Protein AF-A0A6M0AP63-F1 (afdb_monomer_lite)

Secondary structure (DSSP, 8-state):
-HHHHHHHHHHHH-HHHHHHHHHHHHHHHHTTTTTS-HHHHHHHHHHHHHHTT-HHHHHHHHHHHTTT-TTHHHHHHH-GGGGGGTTSHHHHHHHT-

Foldseek 3Di:
DLLVVLLCCCLPVNNVSSVVSLVVLLVVLVVCCVPDQVLVSLLSQLLSCVSVVVNVSSVVSLVVNVVRDVCSLVCCVPPSSNVVVCPPPVNVVSNVD

Sequence (97 aa):
ALYCIAVAKACWQGLDQAKSAIERSRAALLSQWETGDRGDILYRLSGLAILEDNCEQAWQYLQDAIPINDEAIELVGHDPAWMNWRDHPKTQALLAS

Structure (mmCIF, N/CA/C/O backbone):
data_AF-A0A6M0AP63-F1
#
_entry.id   AF-A0A6M0AP63-F1
#
loop_
_atom_site.group_PDB
_atom_site.id
_atom_site.type_symbol
_atom_site.label_atom_id
_atom_site.label_alt_id
_atom_site.label_comp_id
_atom_site.label_asym_id
_atom_site.label_entity_id
_atom_site.label_seq_id
_atom_site.pdbx_PDB_ins_code
_atom_site.Cartn_x
_atom_site.Cartn_y
_atom_site.Cartn_z
_atom_site.occupancy
_atom_site.B_iso_or_equiv
_atom_site.auth_seq_id
_atom_site.auth_comp_id
_atom_site.auth_asym_id
_atom_site.auth_atom_id
_atom_site.pdbx_PDB_model_num
ATOM 1 N N . ALA A 1 1 ? 9.595 -3.965 7.242 1.00 83.00 1 ALA A N 1
ATOM 2 C CA . ALA A 1 1 ? 9.165 -3.951 8.662 1.00 83.00 1 ALA A CA 1
ATOM 3 C C . ALA A 1 1 ? 8.074 -2.910 8.949 1.00 83.00 1 ALA A C 1
ATOM 5 O O . ALA A 1 1 ? 6.991 -3.309 9.356 1.00 83.00 1 ALA A O 1
ATOM 6 N N . LEU A 1 2 ? 8.311 -1.605 8.723 1.00 97.00 2 LEU A N 1
ATOM 7 C CA . LEU A 1 2 ? 7.324 -0.547 9.032 1.00 97.00 2 LEU A CA 1
ATOM 8 C C . LEU A 1 2 ? 5.991 -0.713 8.290 1.00 97.00 2 LEU A C 1
ATOM 10 O O . LEU A 1 2 ? 4.942 -0.575 8.911 1.00 97.00 2 LEU A O 1
ATOM 14 N N . TYR A 1 3 ? 6.041 -1.096 7.012 1.00 98.38 3 TYR A N 1
ATOM 15 C CA . TYR A 1 3 ? 4.850 -1.400 6.217 1.00 98.38 3 TYR A CA 1
ATOM 16 C C . TYR A 1 3 ? 3.981 -2.479 6.872 1.00 98.38 3 TYR A C 1
ATOM 18 O O . TYR A 1 3 ? 2.823 -2.234 7.182 1.00 98.38 3 TYR A O 1
ATOM 26 N N . CYS A 1 4 ? 4.561 -3.639 7.193 1.00 98.06 4 CYS A N 1
ATOM 27 C CA . CYS A 1 4 ? 3.837 -4.737 7.836 1.00 98.06 4 CYS A CA 1
ATOM 28 C C . CYS A 1 4 ? 3.219 -4.322 9.182 1.00 98.06 4 CYS A C 1
ATOM 30 O O . CYS A 1 4 ? 2.114 -4.742 9.498 1.00 98.06 4 CYS A O 1
ATOM 32 N N . ILE A 1 5 ? 3.902 -3.475 9.966 1.00 98.25 5 ILE A N 1
ATOM 33 C CA . ILE A 1 5 ? 3.360 -2.934 11.224 1.00 98.25 5 ILE A CA 1
ATOM 34 C C . ILE A 1 5 ? 2.157 -2.021 10.953 1.00 98.25 5 ILE A C 1
ATOM 36 O O . ILE A 1 5 ? 1.169 -2.088 11.683 1.00 98.25 5 ILE A O 1
ATOM 40 N N . ALA A 1 6 ? 2.233 -1.171 9.926 1.00 98.56 6 ALA A N 1
ATOM 41 C CA . ALA A 1 6 ? 1.137 -0.294 9.528 1.00 98.56 6 ALA A CA 1
ATOM 42 C C . ALA A 1 6 ? -0.089 -1.100 9.077 1.00 98.56 6 ALA A C 1
ATOM 44 O O . ALA A 1 6 ? -1.174 -0.884 9.613 1.00 98.56 6 ALA A O 1
ATOM 45 N N . VAL A 1 7 ? 0.110 -2.084 8.190 1.00 98.44 7 VAL A N 1
ATOM 46 C CA . VAL A 1 7 ? -0.931 -3.025 7.747 1.00 98.44 7 VAL A CA 1
ATOM 47 C C . VAL A 1 7 ? -1.551 -3.738 8.942 1.00 98.44 7 VAL A C 1
ATOM 49 O O . VAL A 1 7 ? -2.764 -3.711 9.123 1.00 98.44 7 VAL A O 1
ATOM 52 N N . ALA A 1 8 ? -0.719 -4.298 9.821 1.00 98.06 8 ALA A N 1
ATOM 53 C CA . ALA A 1 8 ? -1.193 -5.030 10.983 1.00 98.06 8 ALA A CA 1
ATOM 54 C C . ALA A 1 8 ? -2.071 -4.174 11.903 1.00 98.06 8 ALA A C 1
ATOM 56 O O . ALA A 1 8 ? -3.150 -4.583 12.333 1.00 98.06 8 ALA A O 1
ATOM 57 N N . LYS A 1 9 ? -1.622 -2.953 12.199 1.00 98.31 9 LYS A N 1
ATOM 58 C CA . LYS A 1 9 ? -2.400 -2.022 13.014 1.00 98.31 9 LYS A CA 1
ATOM 59 C C . LYS A 1 9 ? -3.708 -1.642 12.333 1.00 98.31 9 LYS A C 1
ATOM 61 O O . LYS A 1 9 ? -4.733 -1.647 13.003 1.00 98.31 9 LYS A O 1
ATOM 66 N N . ALA A 1 10 ? -3.691 -1.361 11.033 1.00 98.06 10 ALA A N 1
ATOM 67 C CA . ALA A 1 10 ? -4.895 -0.961 10.318 1.00 98.06 10 ALA A CA 1
ATOM 68 C C . ALA A 1 10 ? -5.937 -2.088 10.303 1.00 98.06 10 ALA A C 1
ATOM 70 O O . ALA A 1 10 ? -7.084 -1.857 10.681 1.00 98.06 10 ALA A O 1
ATOM 71 N N . CYS A 1 11 ? -5.526 -3.316 9.974 1.00 96.50 11 CYS A N 1
ATOM 72 C CA . CYS A 1 11 ? -6.427 -4.465 9.883 1.00 96.50 11 CYS A CA 1
ATOM 73 C C . CYS A 1 11 ? -6.983 -4.918 11.243 1.00 96.50 11 CYS A C 1
ATOM 75 O O . CYS A 1 11 ? -8.136 -5.334 11.313 1.00 96.50 11 CYS A O 1
ATOM 77 N N . TRP A 1 12 ? -6.191 -4.857 12.322 1.00 96.69 12 TRP A N 1
ATOM 78 C CA . TRP A 1 12 ? -6.571 -5.460 13.613 1.00 96.69 12 TRP A CA 1
ATOM 79 C C . TRP A 1 12 ? -6.856 -4.467 14.742 1.00 96.69 12 TRP A C 1
ATOM 81 O O . TRP A 1 12 ? -7.434 -4.852 15.755 1.00 96.69 12 TRP A O 1
ATOM 91 N N . GLN A 1 13 ? -6.451 -3.204 14.605 1.00 97.50 13 GLN A N 1
ATOM 92 C CA . GLN A 1 13 ? -6.673 -2.152 15.610 1.00 97.50 13 GLN A CA 1
ATOM 93 C C . GLN A 1 13 ? -7.462 -0.958 15.047 1.00 97.50 13 GLN A C 1
ATOM 95 O O . GLN A 1 13 ? -7.833 -0.066 15.809 1.00 97.50 13 GLN A O 1
ATOM 100 N N . GLY A 1 14 ? -7.736 -0.948 13.740 1.00 96.94 14 GLY A N 1
ATOM 101 C CA . GLY A 1 14 ? -8.425 0.130 13.042 1.00 96.94 14 GLY A CA 1
ATOM 102 C C . GLY A 1 14 ? -7.495 1.259 12.590 1.00 96.94 14 GLY A C 1
ATOM 103 O O . GLY A 1 14 ? -6.377 1.432 13.088 1.00 96.94 14 GLY A O 1
ATOM 104 N N . LEU A 1 15 ? -7.984 2.055 11.635 1.00 96.25 15 LEU A N 1
ATOM 105 C CA . LEU A 1 15 ? -7.211 3.105 10.967 1.00 96.25 15 LEU A CA 1
ATOM 106 C C . LEU A 1 15 ? -6.658 4.155 11.944 1.00 96.25 15 LEU A C 1
ATOM 108 O O . LEU A 1 15 ? -5.489 4.524 11.845 1.00 96.25 15 LEU A O 1
ATOM 112 N N . ASP A 1 16 ? -7.444 4.587 12.935 1.00 97.38 16 ASP A N 1
ATOM 113 C CA . ASP A 1 16 ? -7.007 5.594 13.913 1.00 97.38 16 ASP A CA 1
ATOM 114 C C . ASP A 1 16 ? -5.759 5.163 14.696 1.00 97.38 16 ASP A C 1
ATOM 116 O O . ASP A 1 16 ? -4.843 5.962 14.893 1.00 97.38 16 ASP A O 1
ATOM 120 N N . GLN A 1 17 ? -5.675 3.884 15.074 1.00 97.25 17 GLN A N 1
ATOM 121 C CA . GLN A 1 17 ? -4.513 3.319 15.772 1.00 97.25 17 GLN A CA 1
ATOM 122 C C . GLN A 1 17 ? -3.316 3.065 14.841 1.00 97.25 17 GLN A C 1
ATOM 124 O O . GLN A 1 17 ? -2.189 2.847 15.307 1.00 97.25 17 GLN A O 1
ATOM 129 N N . ALA A 1 18 ? -3.549 3.077 13.527 1.00 98.06 18 ALA A N 1
ATOM 130 C CA . ALA A 1 18 ? -2.554 2.826 12.496 1.00 98.06 18 ALA A CA 1
ATOM 131 C C . ALA A 1 18 ? -1.937 4.103 11.908 1.00 98.06 18 ALA A C 1
ATOM 133 O O . ALA A 1 18 ? -0.809 4.023 11.424 1.00 98.06 18 ALA A O 1
ATOM 134 N N . LYS A 1 19 ? -2.602 5.267 12.000 1.00 97.81 19 LYS A N 1
ATOM 135 C CA . LYS A 1 19 ? -2.179 6.553 11.394 1.00 97.81 19 LYS A CA 1
ATOM 136 C C . LYS A 1 19 ? -0.678 6.833 11.512 1.00 97.81 19 LYS A C 1
ATOM 138 O O . LYS A 1 19 ? 0.024 6.900 10.509 1.00 97.81 19 LYS A O 1
ATOM 143 N N . SER A 1 20 ? -0.144 6.861 12.735 1.00 98.06 20 SER A N 1
ATOM 144 C CA . SER A 1 20 ? 1.288 7.123 12.962 1.00 98.06 20 SER A CA 1
ATOM 145 C C . SER A 1 20 ? 2.216 6.051 12.363 1.00 98.06 20 SER A C 1
ATOM 147 O O . SER A 1 20 ? 3.364 6.332 12.015 1.00 98.06 20 SER A O 1
ATOM 149 N N . ALA A 1 21 ? 1.778 4.792 12.276 1.00 98.62 21 ALA A N 1
ATOM 150 C CA . ALA A 1 21 ? 2.560 3.736 11.633 1.00 98.62 21 ALA A CA 1
ATOM 151 C C . ALA A 1 21 ? 2.525 3.865 10.102 1.00 98.62 21 ALA A C 1
ATOM 153 O O . ALA A 1 21 ? 3.566 3.698 9.467 1.00 98.62 21 ALA A O 1
ATOM 154 N N . ILE A 1 22 ? 1.368 4.217 9.533 1.00 98.62 22 ILE A N 1
ATOM 155 C CA . ILE A 1 22 ? 1.200 4.486 8.101 1.00 98.62 22 ILE A CA 1
ATOM 156 C C . ILE A 1 22 ? 2.078 5.667 7.678 1.00 98.62 22 ILE A C 1
ATOM 158 O O . ILE A 1 22 ? 2.878 5.523 6.758 1.00 98.62 22 ILE A O 1
ATOM 162 N N . GLU A 1 23 ? 2.021 6.791 8.395 1.00 98.50 23 GLU A N 1
ATOM 163 C CA . GLU A 1 23 ? 2.837 7.982 8.115 1.00 98.50 23 GLU A CA 1
ATOM 164 C C . GLU A 1 23 ? 4.338 7.677 8.165 1.00 98.50 23 GLU A C 1
ATOM 166 O O . GLU A 1 23 ? 5.078 8.021 7.243 1.00 98.50 23 GLU A O 1
ATOM 171 N N . ARG A 1 24 ? 4.798 6.968 9.205 1.00 98.56 24 ARG A N 1
ATOM 172 C CA . ARG A 1 24 ? 6.208 6.564 9.324 1.00 98.56 24 ARG A CA 1
ATOM 173 C C . ARG A 1 24 ? 6.630 5.611 8.214 1.00 98.56 24 ARG A C 1
ATOM 175 O O . ARG A 1 24 ? 7.730 5.752 7.685 1.00 98.56 24 ARG A O 1
ATOM 182 N N . SER A 1 25 ? 5.776 4.650 7.858 1.00 98.69 25 SER A N 1
ATOM 183 C CA . SER A 1 25 ? 6.050 3.749 6.740 1.00 98.69 25 SER A CA 1
ATOM 184 C C . SER A 1 25 ? 6.137 4.522 5.426 1.00 98.69 25 SER A C 1
ATOM 186 O O . SER A 1 25 ? 7.081 4.311 4.672 1.00 98.69 25 SER A O 1
ATOM 188 N N . ARG A 1 26 ? 5.204 5.445 5.165 1.00 98.56 26 ARG A N 1
ATOM 189 C CA . ARG A 1 26 ? 5.193 6.288 3.964 1.00 98.56 26 ARG A CA 1
ATOM 190 C C . ARG A 1 26 ? 6.457 7.138 3.871 1.00 98.56 26 ARG A C 1
ATOM 192 O O . ARG A 1 26 ? 7.112 7.130 2.837 1.00 98.56 26 ARG A O 1
ATOM 199 N N . ALA A 1 27 ? 6.836 7.813 4.955 1.00 98.50 27 ALA A N 1
ATOM 200 C CA . ALA A 1 27 ? 8.045 8.632 4.999 1.00 98.50 27 ALA A CA 1
ATOM 201 C C . ALA A 1 27 ? 9.315 7.806 4.728 1.00 98.50 27 ALA A C 1
ATOM 203 O O . ALA A 1 27 ? 10.159 8.226 3.941 1.00 98.50 27 ALA A O 1
ATOM 204 N N . ALA A 1 28 ? 9.427 6.614 5.323 1.00 98.25 28 ALA A N 1
ATOM 205 C CA . ALA A 1 28 ? 10.572 5.727 5.114 1.00 98.25 28 ALA A CA 1
ATOM 206 C C . ALA A 1 28 ? 10.647 5.153 3.687 1.00 98.25 28 ALA A C 1
ATOM 208 O O . ALA A 1 28 ? 11.742 4.911 3.181 1.00 98.25 28 ALA A O 1
ATOM 209 N N . LEU A 1 29 ? 9.500 4.917 3.042 1.00 98.19 29 LEU A N 1
ATOM 210 C CA . LEU A 1 29 ? 9.437 4.500 1.639 1.00 98.19 29 LEU A CA 1
ATOM 211 C C . LEU A 1 29 ? 9.878 5.641 0.716 1.00 98.19 29 LEU A C 1
ATOM 213 O O . LEU A 1 29 ? 10.747 5.452 -0.130 1.00 98.19 29 LEU A O 1
ATOM 217 N N . LEU A 1 30 ? 9.348 6.848 0.931 1.00 97.50 30 LEU A N 1
ATOM 218 C CA . LEU A 1 30 ? 9.697 8.024 0.132 1.00 97.50 30 LEU A CA 1
ATOM 219 C C . LEU A 1 30 ? 11.162 8.447 0.304 1.00 97.50 30 LEU A C 1
ATOM 221 O O . LEU A 1 30 ? 11.778 8.896 -0.657 1.00 97.50 30 LEU A O 1
ATOM 225 N N . SER A 1 31 ? 11.769 8.255 1.481 1.00 97.75 31 SER A N 1
ATOM 226 C CA . SER A 1 31 ? 13.201 8.538 1.667 1.00 97.75 31 SER A CA 1
ATOM 227 C C . SER A 1 31 ? 14.119 7.595 0.885 1.00 97.75 31 SER A C 1
ATOM 229 O O . SER A 1 31 ? 15.297 7.894 0.723 1.00 97.75 31 SER A O 1
ATOM 231 N N . GLN A 1 32 ? 13.604 6.447 0.438 1.00 96.62 32 GLN A N 1
ATOM 232 C CA . GLN A 1 32 ? 14.330 5.465 -0.370 1.00 96.62 32 GLN A CA 1
ATOM 233 C C . GLN A 1 32 ? 13.995 5.584 -1.861 1.00 96.62 32 GLN A C 1
ATOM 235 O O . GLN A 1 32 ? 14.464 4.771 -2.644 1.00 96.62 32 GLN A O 1
ATOM 240 N N . TRP A 1 33 ? 13.208 6.581 -2.274 1.00 94.94 33 TRP A N 1
ATOM 241 C CA . TRP A 1 33 ? 12.678 6.669 -3.638 1.00 94.94 33 TRP A CA 1
ATOM 242 C C . TRP A 1 33 ? 13.750 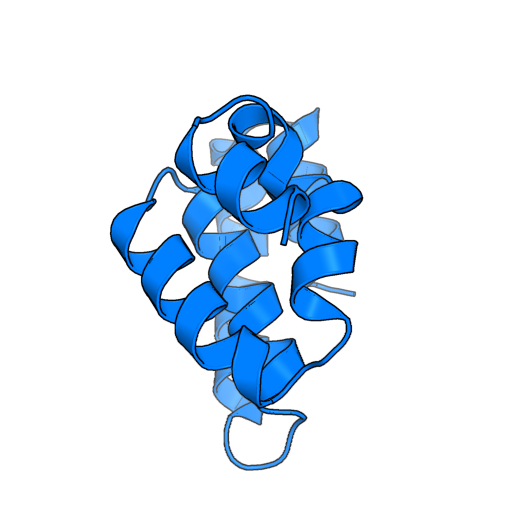6.625 -4.740 1.00 94.94 33 TRP A C 1
ATOM 244 O O . TRP A 1 33 ? 13.550 5.981 -5.764 1.00 94.94 33 TRP A O 1
ATOM 254 N N . GLU A 1 34 ? 14.896 7.273 -4.517 1.00 93.69 34 GLU A N 1
ATOM 255 C CA . GLU A 1 34 ? 15.982 7.366 -5.505 1.00 93.69 34 GLU A CA 1
ATOM 256 C C . GLU A 1 34 ? 16.943 6.165 -5.492 1.00 93.69 34 GLU A C 1
ATOM 258 O O . GLU A 1 34 ? 17.697 5.967 -6.442 1.00 93.69 34 GLU A O 1
ATOM 263 N N . THR A 1 35 ? 16.974 5.385 -4.408 1.00 93.62 35 THR A N 1
ATOM 264 C CA . THR A 1 35 ? 18.022 4.371 -4.172 1.00 93.62 35 THR A CA 1
ATOM 265 C C . THR A 1 35 ? 17.492 2.969 -3.896 1.00 93.62 35 THR A C 1
ATOM 267 O O . THR A 1 35 ? 18.255 2.008 -3.974 1.00 93.62 35 THR A O 1
ATOM 270 N N . GLY A 1 36 ? 16.217 2.845 -3.541 1.00 93.12 36 GLY A N 1
ATOM 271 C CA . GLY A 1 36 ? 15.548 1.585 -3.259 1.00 93.12 36 GLY A CA 1
ATOM 272 C C . GLY A 1 36 ? 14.892 0.975 -4.493 1.00 93.12 36 GLY A C 1
ATOM 273 O O . GLY A 1 36 ? 14.921 1.525 -5.593 1.00 93.12 36 GLY A O 1
ATOM 274 N N . ASP A 1 37 ? 14.265 -0.180 -4.288 1.00 96.25 37 ASP A N 1
ATOM 275 C CA . ASP A 1 37 ? 13.465 -0.834 -5.317 1.00 96.25 37 ASP A CA 1
ATOM 276 C C . ASP A 1 37 ? 12.177 -0.037 -5.557 1.00 96.25 37 ASP A C 1
ATOM 278 O O . ASP A 1 37 ? 11.262 -0.016 -4.730 1.00 96.25 37 ASP A O 1
ATOM 282 N N . ARG A 1 38 ? 12.111 0.646 -6.702 1.00 97.00 38 ARG A N 1
ATOM 283 C CA . ARG A 1 38 ? 10.974 1.497 -7.056 1.00 97.00 38 ARG A CA 1
ATOM 284 C C . ARG A 1 38 ? 9.668 0.710 -7.185 1.00 97.00 38 ARG A C 1
ATOM 286 O O . ARG A 1 38 ? 8.622 1.252 -6.834 1.00 97.00 38 ARG A O 1
ATOM 293 N N . GLY A 1 39 ? 9.720 -0.531 -7.667 1.00 97.88 39 GLY A N 1
ATOM 294 C CA . GLY A 1 39 ? 8.547 -1.387 -7.825 1.00 97.88 39 GLY A CA 1
ATOM 295 C C . GLY A 1 39 ? 7.975 -1.807 -6.472 1.00 97.88 39 GLY A C 1
ATOM 296 O O . GLY A 1 39 ? 6.778 -1.644 -6.233 1.00 97.88 39 GLY A O 1
ATOM 297 N N . ASP A 1 40 ? 8.829 -2.255 -5.546 1.00 97.56 40 ASP A N 1
ATOM 298 C CA . ASP A 1 40 ? 8.428 -2.567 -4.162 1.00 97.56 40 ASP A CA 1
ATOM 299 C C . ASP A 1 40 ? 7.940 -1.316 -3.412 1.00 97.56 40 ASP A C 1
ATOM 301 O O . ASP A 1 40 ? 6.921 -1.361 -2.718 1.00 97.56 40 ASP A O 1
ATOM 305 N N . ILE A 1 41 ? 8.607 -0.169 -3.587 1.00 98.44 41 ILE A N 1
ATOM 306 C CA . ILE A 1 41 ? 8.188 1.093 -2.964 1.00 98.44 41 ILE A CA 1
ATOM 307 C C . ILE A 1 41 ? 6.791 1.500 -3.440 1.00 98.44 41 ILE A C 1
ATOM 309 O O . ILE A 1 41 ? 5.927 1.784 -2.607 1.00 98.44 41 ILE A O 1
ATOM 313 N N . LEU A 1 42 ? 6.551 1.512 -4.753 1.00 98.62 42 LEU A N 1
ATOM 314 C CA . LEU A 1 42 ? 5.245 1.824 -5.335 1.00 98.62 42 LEU A CA 1
ATOM 315 C C . LEU A 1 42 ? 4.174 0.842 -4.859 1.00 98.62 42 LEU A C 1
ATOM 317 O O . LEU A 1 42 ? 3.118 1.270 -4.390 1.00 98.62 42 LEU A O 1
ATOM 321 N N . TYR A 1 43 ? 4.468 -0.460 -4.877 1.00 98.56 43 TYR A N 1
ATOM 322 C CA . TYR A 1 43 ? 3.555 -1.479 -4.368 1.00 98.56 43 TYR A CA 1
ATOM 323 C C . TYR A 1 43 ? 3.181 -1.214 -2.900 1.00 98.56 43 TYR A C 1
ATOM 325 O O . TYR A 1 43 ? 2.003 -1.154 -2.545 1.00 98.56 43 TYR A O 1
ATOM 333 N N . ARG A 1 44 ? 4.151 -0.948 -2.022 1.00 98.62 44 ARG A N 1
ATOM 334 C CA . ARG A 1 44 ? 3.865 -0.663 -0.607 1.00 98.62 44 ARG A CA 1
ATOM 335 C C . ARG A 1 44 ? 3.120 0.655 -0.414 1.00 98.62 44 ARG A C 1
ATOM 337 O O . ARG A 1 44 ? 2.236 0.724 0.437 1.00 98.62 44 ARG A O 1
ATOM 344 N N . LEU A 1 45 ? 3.428 1.693 -1.194 1.00 98.69 45 LEU A N 1
ATOM 345 C CA . LEU A 1 45 ? 2.671 2.949 -1.181 1.00 98.69 45 LEU A CA 1
ATOM 346 C C . LEU A 1 45 ? 1.211 2.732 -1.605 1.00 98.69 45 LEU A C 1
ATOM 348 O O . LEU A 1 45 ? 0.322 3.323 -0.988 1.00 98.69 45 LEU A O 1
ATOM 352 N N . SER A 1 46 ? 0.957 1.841 -2.571 1.00 98.69 46 SER A N 1
ATOM 353 C CA . SER A 1 46 ? -0.401 1.424 -2.944 1.00 98.69 46 SER A CA 1
ATOM 354 C C . SER A 1 46 ? -1.139 0.795 -1.759 1.00 98.69 46 SER A C 1
ATOM 356 O O . SER A 1 46 ? -2.255 1.199 -1.432 1.00 98.69 46 SER A O 1
ATOM 358 N N . GLY A 1 47 ? -0.462 -0.098 -1.029 1.00 98.44 47 GLY A N 1
ATOM 359 C CA . GLY A 1 47 ? -1.000 -0.753 0.158 1.00 98.44 47 GLY A CA 1
ATOM 360 C C . GLY A 1 47 ? -1.286 0.215 1.312 1.00 98.44 47 GLY A C 1
ATOM 361 O O . GLY A 1 47 ? -2.258 0.046 2.035 1.00 98.44 47 GLY A O 1
ATOM 362 N N . LEU A 1 48 ? -0.478 1.262 1.493 1.00 98.69 48 LEU A N 1
ATOM 363 C CA . LEU A 1 48 ? -0.766 2.286 2.504 1.00 98.69 48 LEU A CA 1
ATOM 364 C C . LEU A 1 48 ? -1.963 3.160 2.113 1.00 98.69 48 LEU A C 1
ATOM 366 O O . LEU A 1 48 ? -2.769 3.493 2.975 1.00 98.69 48 LEU A O 1
ATOM 370 N N . ALA A 1 49 ? -2.086 3.521 0.834 1.00 98.50 49 ALA A N 1
ATOM 371 C CA . ALA A 1 49 ? -3.197 4.334 0.349 1.00 98.50 49 ALA A CA 1
ATOM 372 C C . ALA A 1 49 ? -4.536 3.583 0.411 1.00 98.50 49 ALA A C 1
ATOM 374 O O . ALA A 1 49 ? -5.544 4.177 0.790 1.00 98.50 49 ALA A O 1
ATOM 375 N N . ILE A 1 50 ? -4.555 2.279 0.104 1.00 98.06 50 ILE A N 1
ATOM 376 C CA . ILE A 1 50 ? -5.795 1.493 0.163 1.00 98.06 50 ILE A CA 1
ATOM 377 C C . ILE A 1 50 ? -6.298 1.314 1.605 1.00 98.06 50 ILE A C 1
ATOM 379 O O . ILE A 1 50 ? -7.502 1.326 1.832 1.00 98.06 50 ILE A O 1
ATOM 383 N N . LEU A 1 51 ? -5.395 1.239 2.593 1.00 98.00 51 LEU A N 1
ATOM 384 C CA . LEU A 1 51 ? -5.756 1.211 4.020 1.00 98.00 51 LEU A CA 1
ATOM 385 C C . LEU A 1 51 ? -6.412 2.509 4.510 1.00 98.00 51 LEU A C 1
ATOM 387 O O . LEU A 1 51 ? -7.130 2.493 5.505 1.00 98.00 51 LEU A O 1
ATOM 391 N N . GLU A 1 52 ? -6.138 3.629 3.845 1.00 97.25 52 GLU A N 1
ATOM 392 C CA . GLU A 1 52 ? -6.726 4.942 4.133 1.00 97.25 52 GLU A CA 1
ATOM 393 C C . GLU A 1 52 ? -7.983 5.213 3.285 1.00 97.25 52 GLU A C 1
ATOM 395 O O . GLU A 1 52 ? -8.431 6.356 3.211 1.00 97.25 52 GLU A O 1
ATOM 400 N N . ASP A 1 53 ? -8.514 4.192 2.597 1.00 95.69 53 ASP A N 1
ATOM 401 C CA . ASP A 1 53 ? -9.595 4.291 1.605 1.00 95.69 53 ASP A CA 1
ATOM 402 C C . ASP A 1 53 ? -9.310 5.293 0.463 1.00 95.69 53 ASP A C 1
ATOM 404 O O . ASP A 1 53 ? -10.203 5.679 -0.298 1.00 95.69 53 ASP A O 1
ATOM 408 N N . ASN A 1 54 ? -8.041 5.673 0.262 1.00 96.94 54 ASN A N 1
ATOM 409 C CA . ASN A 1 54 ? -7.603 6.514 -0.849 1.00 96.94 54 ASN A CA 1
ATOM 410 C C . ASN A 1 54 ? -7.375 5.664 -2.105 1.00 96.94 54 ASN A C 1
ATOM 412 O O . ASN A 1 54 ? -6.254 5.434 -2.570 1.00 96.94 54 ASN A O 1
ATOM 416 N N . CYS A 1 55 ? -8.484 5.162 -2.636 1.00 95.56 55 CYS A N 1
ATOM 417 C CA . CYS A 1 55 ? -8.505 4.146 -3.678 1.00 95.56 55 CYS A CA 1
ATOM 418 C C . CYS A 1 55 ? -7.869 4.624 -4.980 1.00 95.56 55 CYS A C 1
ATOM 420 O O . CYS A 1 55 ? -7.144 3.871 -5.618 1.00 95.56 55 CYS A O 1
ATOM 422 N N . GLU A 1 56 ? -8.132 5.866 -5.385 1.00 96.94 56 GLU A N 1
ATOM 423 C CA . GLU A 1 56 ? -7.578 6.434 -6.617 1.00 96.94 56 GLU A CA 1
ATOM 424 C C . GLU A 1 56 ? -6.046 6.430 -6.584 1.00 96.94 56 GLU A C 1
ATOM 426 O O . GLU A 1 56 ? -5.404 5.881 -7.480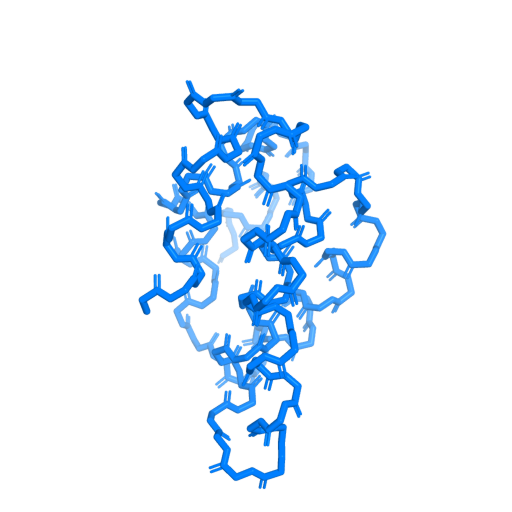 1.00 96.94 56 GLU A O 1
ATOM 431 N N . GLN A 1 57 ? -5.465 6.941 -5.496 1.00 98.19 57 GLN A N 1
ATOM 432 C CA . GLN A 1 57 ? -4.019 6.958 -5.302 1.00 98.19 57 GLN A CA 1
ATOM 433 C C . GLN A 1 57 ? -3.439 5.542 -5.186 1.00 98.19 57 GLN A C 1
ATOM 435 O O . GLN A 1 57 ? -2.366 5.274 -5.728 1.00 98.19 57 GLN A O 1
ATOM 440 N N . ALA A 1 58 ? -4.139 4.632 -4.499 1.00 98.38 58 ALA A N 1
ATOM 441 C CA . ALA A 1 58 ? -3.719 3.241 -4.376 1.00 98.38 58 ALA A CA 1
ATOM 442 C C . ALA A 1 58 ? -3.611 2.564 -5.746 1.00 98.38 58 ALA A C 1
ATOM 444 O O . ALA A 1 58 ? -2.586 1.964 -6.061 1.00 98.38 58 ALA A O 1
ATOM 445 N N . TRP A 1 59 ? -4.635 2.718 -6.585 1.00 98.06 59 TRP A N 1
ATOM 446 C CA . TRP A 1 59 ? -4.640 2.162 -7.934 1.00 98.06 59 TRP A CA 1
ATOM 447 C C . TRP A 1 59 ? -3.569 2.786 -8.823 1.00 98.06 59 TRP A C 1
ATOM 449 O O . TRP A 1 59 ? -2.914 2.044 -9.548 1.00 98.06 59 TRP A O 1
ATOM 459 N N . GLN A 1 60 ? -3.340 4.099 -8.729 1.00 98.44 60 GLN A N 1
ATOM 460 C CA . GLN A 1 60 ? -2.261 4.753 -9.471 1.00 98.44 60 GLN A CA 1
ATOM 461 C C . GLN A 1 60 ? -0.896 4.150 -9.110 1.00 98.44 60 GLN A C 1
ATOM 463 O O . GLN A 1 60 ? -0.156 3.722 -9.990 1.00 98.44 60 GLN A O 1
ATOM 468 N N . TYR A 1 61 ? -0.585 4.038 -7.815 1.00 98.56 61 TYR A N 1
ATOM 469 C CA . TYR A 1 61 ? 0.677 3.439 -7.382 1.00 98.56 61 TYR A CA 1
ATOM 470 C C . TYR A 1 61 ? 0.813 1.973 -7.792 1.00 98.56 61 TYR A C 1
ATOM 472 O O . TYR A 1 61 ? 1.894 1.560 -8.199 1.00 98.56 61 TYR A O 1
ATOM 480 N N . LEU A 1 62 ? -0.262 1.188 -7.699 1.00 98.38 62 LEU A N 1
ATOM 481 C CA . LEU A 1 62 ? -0.240 -0.216 -8.099 1.00 98.38 62 LEU A CA 1
ATOM 482 C C . LEU A 1 62 ? -0.014 -0.367 -9.610 1.00 98.38 62 LEU A C 1
ATOM 484 O O . LEU A 1 62 ? 0.795 -1.190 -10.024 1.00 98.38 62 LEU A O 1
ATOM 488 N N . GLN A 1 63 ? -0.677 0.451 -10.430 1.00 97.81 63 GLN A N 1
ATOM 489 C CA . GLN A 1 63 ? -0.479 0.469 -11.882 1.00 97.81 63 GLN A CA 1
ATOM 490 C C . GLN A 1 63 ? 0.952 0.843 -12.264 1.00 97.81 63 GLN A C 1
ATOM 492 O O . GLN A 1 63 ? 1.506 0.243 -13.181 1.00 97.81 63 GLN A O 1
ATOM 497 N N . ASP A 1 64 ? 1.560 1.780 -11.537 1.00 98.31 64 ASP A N 1
ATOM 498 C CA . ASP A 1 64 ? 2.961 2.148 -11.737 1.00 98.31 64 ASP A CA 1
ATOM 499 C C . ASP A 1 64 ? 3.927 1.057 -11.229 1.00 98.31 64 ASP A C 1
ATOM 501 O O . ASP A 1 64 ? 5.038 0.936 -11.745 1.00 98.31 64 ASP A O 1
ATOM 505 N N . ALA A 1 65 ? 3.524 0.252 -10.235 1.00 98.25 65 ALA A N 1
ATOM 506 C CA . ALA A 1 65 ? 4.328 -0.839 -9.677 1.00 98.25 65 ALA A CA 1
ATOM 507 C C . ALA A 1 65 ? 4.382 -2.070 -10.592 1.00 98.25 65 ALA A C 1
ATOM 509 O O . ALA A 1 65 ? 5.458 -2.629 -10.781 1.00 98.25 65 ALA A O 1
ATOM 510 N N . ILE A 1 66 ? 3.246 -2.479 -11.168 1.00 97.69 66 ILE A N 1
ATOM 511 C CA . ILE A 1 66 ? 3.100 -3.700 -11.985 1.00 97.69 66 ILE A CA 1
ATOM 512 C C . ILE A 1 66 ? 4.157 -3.852 -13.098 1.00 97.69 66 ILE A C 1
ATOM 514 O O . ILE A 1 66 ? 4.710 -4.940 -13.228 1.00 97.69 66 ILE A O 1
ATOM 518 N N . PRO A 1 67 ? 4.495 -2.828 -13.908 1.00 97.44 67 PRO A N 1
ATOM 519 C CA . PRO A 1 67 ? 5.502 -2.991 -14.95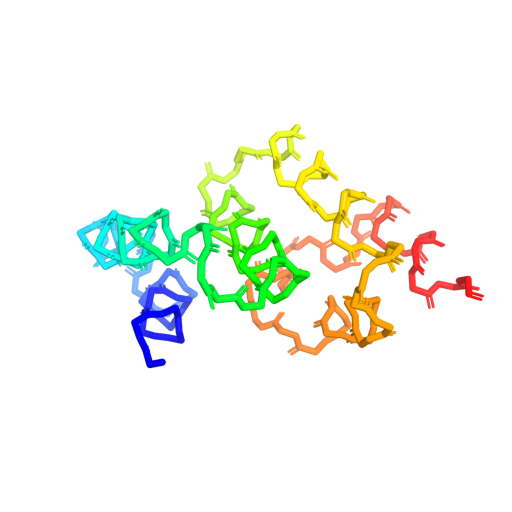9 1.00 97.44 67 PRO A CA 1
ATOM 520 C C . PRO A 1 67 ? 6.945 -3.106 -14.435 1.00 97.44 67 PRO A C 1
ATOM 522 O O . PRO A 1 67 ? 7.851 -3.350 -15.229 1.00 97.44 67 PRO A O 1
ATOM 525 N N . ILE A 1 68 ? 7.175 -2.885 -13.136 1.00 97.62 68 ILE A N 1
ATOM 526 C CA . ILE A 1 68 ? 8.502 -2.868 -12.498 1.00 97.62 68 ILE A CA 1
ATOM 527 C C . ILE A 1 68 ? 8.679 -4.075 -11.567 1.00 97.62 68 ILE A C 1
ATOM 529 O O . ILE A 1 68 ? 9.769 -4.631 -11.495 1.00 97.62 68 ILE A O 1
ATOM 533 N N . ASN A 1 69 ? 7.614 -4.455 -10.859 1.00 95.94 69 ASN A N 1
ATOM 534 C CA . ASN A 1 69 ? 7.567 -5.543 -9.891 1.00 95.94 69 ASN A CA 1
ATOM 535 C C . ASN A 1 69 ? 6.601 -6.624 -10.394 1.00 95.94 69 ASN A C 1
ATOM 537 O O . ASN A 1 69 ? 5.382 -6.443 -10.364 1.00 95.94 69 ASN A O 1
ATOM 541 N N . ASP A 1 70 ? 7.163 -7.744 -10.838 1.00 92.50 70 ASP A N 1
ATOM 542 C CA . ASP A 1 70 ? 6.449 -8.905 -11.369 1.00 92.50 70 ASP A CA 1
ATOM 543 C C . ASP A 1 70 ? 5.604 -9.636 -10.315 1.00 92.50 70 ASP A C 1
ATOM 545 O O . ASP A 1 70 ? 4.591 -10.246 -10.656 1.00 92.50 70 ASP A O 1
ATOM 549 N N . GLU A 1 71 ? 5.938 -9.493 -9.033 1.00 95.06 71 GLU A N 1
ATOM 550 C CA . GLU A 1 71 ? 5.166 -10.048 -7.917 1.00 95.06 71 GLU A CA 1
ATOM 551 C C . GLU A 1 71 ? 3.984 -9.152 -7.503 1.00 95.06 71 GLU A C 1
ATOM 553 O O . GLU A 1 71 ? 3.143 -9.566 -6.705 1.00 95.06 71 GLU A O 1
ATOM 558 N N . ALA A 1 72 ? 3.865 -7.920 -8.020 1.00 96.31 72 ALA A N 1
ATOM 559 C CA . ALA A 1 72 ? 2.876 -6.951 -7.532 1.00 96.31 72 ALA A CA 1
ATOM 560 C C . ALA A 1 72 ? 1.426 -7.466 -7.608 1.00 96.31 72 ALA A C 1
ATOM 562 O O . ALA A 1 72 ? 0.637 -7.215 -6.695 1.00 96.31 72 ALA A O 1
ATOM 563 N N . ILE A 1 73 ? 1.072 -8.196 -8.672 1.00 96.38 73 ILE A N 1
ATOM 564 C CA . ILE A 1 73 ? -0.270 -8.777 -8.845 1.00 96.38 73 ILE A CA 1
ATOM 565 C C . ILE A 1 73 ? -0.499 -9.916 -7.845 1.00 96.38 73 ILE A C 1
ATOM 567 O O . ILE A 1 73 ? -1.533 -9.944 -7.176 1.00 96.38 73 ILE A O 1
ATOM 571 N N . GLU A 1 74 ? 0.473 -10.820 -7.696 1.00 95.38 74 GLU A N 1
ATOM 572 C CA . GLU A 1 74 ? 0.410 -11.918 -6.724 1.00 95.38 74 GLU A CA 1
ATOM 573 C C . GLU A 1 74 ? 0.245 -11.373 -5.298 1.00 95.38 74 GLU A C 1
ATOM 575 O O . GLU A 1 74 ? -0.615 -11.825 -4.536 1.00 95.38 74 GLU A O 1
ATOM 580 N N . LEU A 1 75 ? 1.009 -10.334 -4.957 1.00 96.38 75 LEU A N 1
ATOM 581 C CA . LEU A 1 75 ? 0.970 -9.715 -3.641 1.00 96.38 75 LEU A CA 1
ATOM 582 C C . LEU A 1 75 ? -0.404 -9.111 -3.320 1.00 96.38 75 LEU A C 1
ATOM 584 O O . LEU A 1 75 ? -0.877 -9.293 -2.202 1.00 96.38 75 LEU A O 1
ATOM 588 N N . VAL A 1 76 ? -1.118 -8.500 -4.275 1.00 96.94 76 VAL A N 1
ATOM 589 C CA . VAL A 1 76 ? -2.513 -8.042 -4.059 1.00 96.94 76 VAL A CA 1
ATOM 590 C C . VAL A 1 76 ? -3.423 -9.199 -3.606 1.00 96.94 76 VAL A C 1
ATOM 592 O O . VAL A 1 76 ? -4.299 -9.034 -2.745 1.00 96.94 76 VAL A O 1
ATOM 595 N N . GLY A 1 77 ? -3.187 -10.403 -4.132 1.00 95.81 77 GLY A N 1
ATOM 596 C CA . GLY A 1 77 ? -3.923 -11.615 -3.778 1.00 95.81 77 GLY A CA 1
ATOM 597 C C . GLY A 1 77 ? -3.721 -12.060 -2.327 1.00 95.81 77 GLY A C 1
ATOM 598 O O . GLY A 1 77 ? -4.645 -12.617 -1.728 1.00 95.81 77 GLY A O 1
ATOM 599 N N . HIS A 1 78 ? -2.570 -11.758 -1.723 1.00 95.56 78 HIS A N 1
ATOM 600 C CA . HIS A 1 78 ? -2.166 -12.308 -0.422 1.00 95.56 78 HIS A CA 1
ATOM 601 C C . HIS A 1 78 ? -1.980 -11.266 0.685 1.00 95.56 78 HIS A C 1
ATOM 603 O O . HIS A 1 78 ? -2.135 -11.584 1.866 1.00 95.56 78 HIS A O 1
ATOM 609 N N . ASP A 1 79 ? -1.702 -10.017 0.334 1.00 97.56 79 ASP A N 1
ATOM 610 C CA . ASP A 1 79 ? -1.403 -8.957 1.286 1.00 97.56 79 ASP A CA 1
ATOM 611 C C . ASP A 1 79 ? -2.668 -8.529 2.057 1.00 97.56 79 ASP A C 1
ATOM 613 O O . ASP A 1 79 ? -3.708 -8.230 1.450 1.00 97.56 79 ASP A O 1
ATOM 617 N N . PRO A 1 80 ? -2.628 -8.494 3.403 1.00 97.94 80 PRO A N 1
ATOM 618 C CA . PRO A 1 80 ? -3.758 -8.045 4.206 1.00 97.94 80 PRO A CA 1
ATOM 619 C C . PRO A 1 80 ? -4.188 -6.597 3.937 1.00 97.94 80 PRO A C 1
ATOM 621 O O . PRO A 1 80 ? -5.352 -6.283 4.180 1.00 97.94 80 PRO A O 1
ATOM 624 N N . ALA A 1 81 ? -3.315 -5.736 3.398 1.00 98.06 81 ALA A N 1
ATOM 625 C CA . ALA A 1 81 ? -3.683 -4.369 3.021 1.00 98.06 81 ALA A CA 1
ATOM 626 C C . ALA A 1 81 ? -4.875 -4.332 2.050 1.00 98.06 81 ALA A C 1
ATOM 628 O O . ALA A 1 81 ? -5.738 -3.464 2.148 1.00 98.06 81 ALA A O 1
ATOM 629 N N . TRP A 1 82 ? -4.961 -5.323 1.159 1.00 97.81 82 TRP A N 1
ATOM 630 C CA . TRP A 1 82 ? -6.011 -5.441 0.149 1.00 97.81 82 TRP A CA 1
ATOM 631 C C . TRP A 1 82 ? -7.212 -6.270 0.608 1.00 97.81 82 TRP A C 1
ATOM 633 O O . TRP A 1 82 ? -8.150 -6.451 -0.162 1.00 97.81 82 TRP A O 1
ATOM 643 N N . MET A 1 83 ? -7.225 -6.776 1.847 1.00 95.00 83 MET A N 1
ATOM 644 C CA . MET A 1 83 ? -8.227 -7.744 2.313 1.00 95.00 83 MET A CA 1
ATOM 645 C C . MET A 1 83 ? -9.668 -7.256 2.117 1.00 95.00 83 MET A C 1
ATOM 647 O O . MET A 1 83 ? -10.480 -7.991 1.564 1.00 95.00 83 MET A O 1
ATOM 651 N N . ASN A 1 84 ? -9.967 -6.010 2.494 1.00 93.19 84 ASN A N 1
ATOM 652 C CA . ASN A 1 84 ? -11.312 -5.430 2.355 1.00 93.19 84 ASN A CA 1
ATOM 653 C C . ASN A 1 84 ? -11.674 -5.071 0.905 1.00 93.19 84 ASN A C 1
ATOM 655 O O . ASN A 1 84 ? -12.836 -4.823 0.597 1.00 93.19 84 ASN A O 1
ATOM 659 N N . TRP A 1 85 ? -10.682 -5.044 0.016 1.00 95.19 85 TRP A N 1
ATOM 660 C CA . TRP A 1 85 ? -10.819 -4.681 -1.392 1.00 95.19 85 TRP A 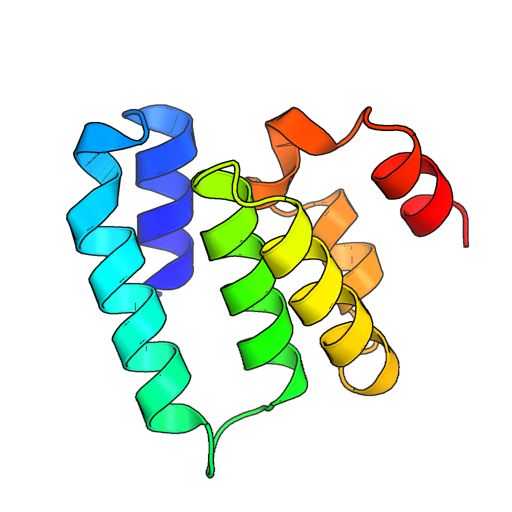CA 1
ATOM 661 C C . TRP A 1 85 ? -10.683 -5.880 -2.327 1.00 95.19 85 TRP A C 1
ATOM 663 O O . TRP A 1 85 ? -10.770 -5.716 -3.543 1.00 95.19 85 TRP A O 1
ATOM 673 N N . ARG A 1 86 ? -10.490 -7.088 -1.788 1.00 92.06 86 ARG A N 1
ATOM 674 C CA . ARG A 1 86 ? -10.224 -8.286 -2.583 1.00 92.06 86 ARG A CA 1
ATOM 675 C C . ARG A 1 86 ? -11.392 -8.628 -3.501 1.00 92.06 86 ARG A C 1
ATOM 677 O O . ARG A 1 86 ? -11.165 -8.910 -4.670 1.00 92.06 86 ARG A O 1
ATOM 684 N N . ASP A 1 87 ? -12.624 -8.492 -3.019 1.00 94.75 87 ASP A N 1
ATOM 685 C CA . ASP A 1 87 ? -13.841 -8.769 -3.796 1.00 94.75 87 ASP A CA 1
ATOM 686 C C . ASP A 1 87 ? -14.261 -7.607 -4.716 1.00 94.75 87 ASP A C 1
ATOM 688 O O . ASP A 1 87 ? -15.228 -7.716 -5.471 1.00 94.75 87 ASP A O 1
ATOM 692 N N . HIS A 1 88 ? -13.547 -6.476 -4.683 1.00 95.50 88 HIS A N 1
ATOM 693 C CA . HIS A 1 88 ? -13.862 -5.343 -5.543 1.00 95.50 88 HIS A CA 1
ATOM 694 C C . HIS A 1 88 ? -13.627 -5.709 -7.025 1.00 95.50 88 HIS A C 1
ATOM 696 O O . HIS A 1 88 ? -12.582 -6.285 -7.343 1.00 95.50 88 HIS A O 1
ATOM 702 N N . PRO A 1 89 ? -14.514 -5.319 -7.970 1.00 96.06 89 PRO A N 1
ATOM 703 C CA . PRO A 1 89 ? -14.407 -5.729 -9.375 1.00 96.06 89 PRO A CA 1
ATOM 704 C C . PRO A 1 89 ? -13.061 -5.410 -10.033 1.00 96.06 89 PRO A C 1
ATOM 706 O O . PRO A 1 89 ? -12.559 -6.212 -10.813 1.00 96.06 89 PRO A O 1
ATOM 709 N N . LYS A 1 90 ? -12.444 -4.266 -9.698 1.00 94.94 90 LYS A N 1
ATOM 710 C CA . LYS A 1 90 ? -11.100 -3.923 -10.204 1.00 94.94 90 LYS A CA 1
ATOM 711 C C . LYS A 1 90 ? -10.023 -4.891 -9.707 1.00 94.94 90 LYS A C 1
ATOM 713 O O . LYS A 1 90 ? -9.152 -5.264 -10.480 1.00 94.94 90 LYS A O 1
ATOM 718 N N . THR A 1 91 ? -10.097 -5.300 -8.443 1.00 95.62 91 THR A N 1
ATOM 719 C CA . THR A 1 91 ? -9.145 -6.240 -7.841 1.00 95.62 91 THR A CA 1
ATOM 720 C C . THR A 1 91 ? -9.326 -7.629 -8.429 1.00 95.62 91 THR A C 1
ATOM 722 O O . THR A 1 91 ? -8.354 -8.247 -8.835 1.00 95.62 91 THR A O 1
ATOM 725 N N . GLN A 1 92 ? -10.570 -8.085 -8.576 1.00 97.19 92 GLN A N 1
ATOM 726 C CA . GLN A 1 92 ? -10.875 -9.365 -9.218 1.00 97.19 92 GLN A CA 1
ATOM 727 C C . GLN A 1 92 ? -10.419 -9.406 -10.683 1.00 97.19 92 GLN A C 1
ATOM 729 O O . GLN A 1 92 ? -9.833 -10.394 -11.111 1.00 97.19 92 GLN A O 1
ATOM 734 N N . ALA A 1 93 ? -10.634 -8.325 -11.441 1.00 96.00 93 ALA A N 1
ATOM 735 C CA . ALA A 1 93 ? -10.152 -8.223 -12.816 1.00 96.00 93 ALA A CA 1
ATOM 736 C C . ALA A 1 93 ? -8.618 -8.255 -12.902 1.00 96.00 93 ALA A C 1
ATOM 738 O O . ALA A 1 93 ? -8.084 -8.874 -13.816 1.00 96.00 93 ALA A O 1
ATOM 739 N N . LEU A 1 94 ? -7.923 -7.621 -11.948 1.00 95.19 94 LEU A N 1
ATOM 740 C CA . LEU A 1 94 ? -6.464 -7.668 -11.857 1.00 95.19 94 LEU A CA 1
ATOM 741 C C . LEU A 1 94 ? -5.951 -9.072 -11.502 1.00 95.19 94 LEU A C 1
ATOM 743 O O . LEU A 1 94 ? -4.986 -9.528 -12.088 1.00 95.19 94 LEU A O 1
ATOM 747 N N . LEU A 1 95 ? -6.581 -9.770 -10.557 1.00 94.75 95 LEU A N 1
ATOM 748 C CA . LEU A 1 95 ? -6.130 -11.100 -10.121 1.00 94.75 95 LEU A CA 1
ATOM 749 C C . LEU A 1 95 ? -6.432 -12.216 -11.133 1.00 94.75 95 LEU A C 1
ATOM 751 O O . LEU A 1 95 ? -5.942 -13.331 -10.982 1.00 94.75 95 LEU A O 1
ATOM 755 N N . ALA A 1 96 ? -7.263 -11.935 -12.136 1.00 93.50 96 ALA A N 1
ATOM 756 C CA . ALA A 1 96 ? -7.599 -12.864 -13.209 1.00 93.50 96 ALA A CA 1
ATOM 757 C C . ALA A 1 96 ? -6.701 -12.723 -14.455 1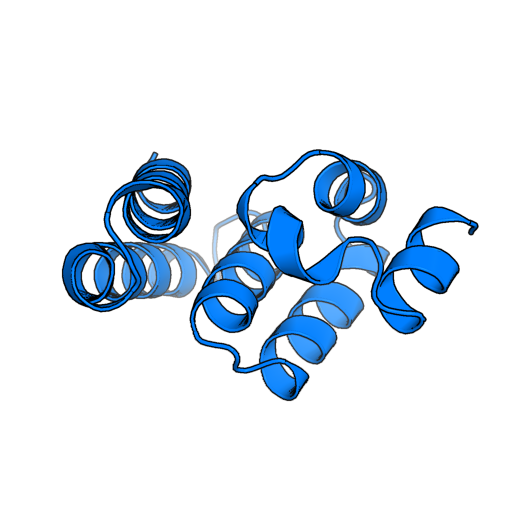.00 93.50 96 ALA A C 1
ATOM 759 O O . ALA A 1 96 ? -6.889 -13.494 -15.399 1.00 93.50 96 ALA A O 1
ATOM 760 N N . SER A 1 97 ? -5.794 -11.735 -14.491 1.00 82.19 97 SER A N 1
ATOM 761 C CA . SER A 1 97 ? -4.853 -11.506 -15.600 1.00 82.19 97 SER A CA 1
ATOM 762 C C . SER A 1 97 ? -3.600 -12.35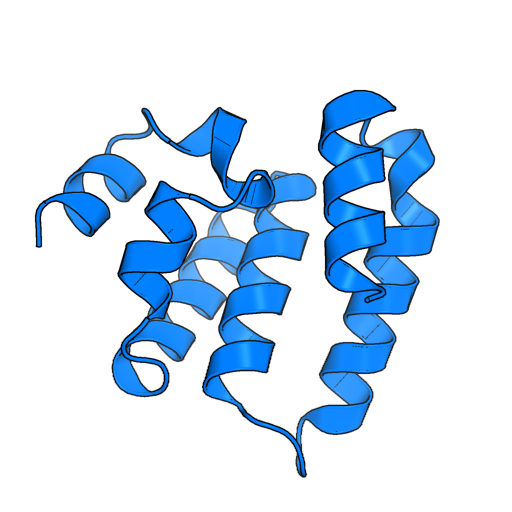8 -15.474 1.00 82.19 97 SER A C 1
ATOM 764 O O . SER A 1 97 ? -3.170 -12.905 -16.512 1.00 82.19 97 SER A O 1
#

pLDDT: mean 96.73, std 2.59, range [82.19, 98.69]

Radius of gyration: 12.49 Å; chains: 1; bounding box: 32×22×31 Å